Protein AF-A0A955Q7A1-F1 (afdb_monomer_lite)

Radius of gyration: 23.23 Å; chains: 1; bounding box: 76×30×46 Å

Secondary structure (DSSP, 8-state):
-HHHHHHHHHS--S----SHHHHHHHHHHHH-HHHHHHHHHHHHHHHH--SSPPPTT----SSS--SS--TT--TTGGG--S--HHHHHHHTHHHHHHHHHHHHHHHHHHHHHHHH--

Sequence (118 aa):
MARAIVWSADHDRRELWVGMPTVKTIIGEKFIPGLLDHYLAEVAYTGQQTNIPVNPDRADNLFRPVPQDRGAHGTFDDQARSSSFQLWASMNRGWLAVAGVGCLLALGWARKWSQVNQ

Structure (mmCIF, N/CA/C/O backbone):
data_AF-A0A955Q7A1-F1
#
_entry.id   AF-A0A955Q7A1-F1
#
loop_
_atom_site.group_PDB
_atom_site.id
_atom_site.type_symbol
_atom_site.label_atom_id
_atom_site.label_alt_id
_atom_site.label_comp_id
_atom_site.label_asym_id
_atom_site.label_entity_id
_atom_site.label_seq_id
_atom_site.pdbx_PDB_ins_code
_atom_site.Cartn_x
_atom_site.Cartn_y
_atom_site.Cartn_z
_atom_site.occupancy
_atom_site.B_iso_or_equiv
_atom_site.auth_seq_id
_atom_site.auth_comp_id
_atom_site.auth_asym_id
_atom_site.auth_atom_id
_atom_site.pdbx_PDB_model_num
ATOM 1 N N . MET A 1 1 ? -7.604 -0.854 -6.033 1.00 65.31 1 MET A N 1
ATOM 2 C CA . MET A 1 1 ? -7.551 -2.253 -5.546 1.00 65.31 1 MET A CA 1
ATOM 3 C C . MET A 1 1 ? -7.870 -3.288 -6.608 1.00 65.31 1 MET A C 1
ATOM 5 O O . MET A 1 1 ? -7.024 -4.144 -6.810 1.00 65.31 1 MET A O 1
ATOM 9 N N . ALA A 1 2 ? -8.987 -3.193 -7.340 1.00 75.12 2 ALA A N 1
ATOM 10 C CA . ALA A 1 2 ? -9.348 -4.178 -8.374 1.00 75.12 2 ALA A CA 1
ATOM 11 C C . ALA A 1 2 ? -8.202 -4.514 -9.353 1.00 75.12 2 ALA A C 1
ATOM 13 O O . ALA A 1 2 ? -7.897 -5.678 -9.577 1.00 75.12 2 ALA A O 1
ATOM 14 N N . ARG A 1 3 ? -7.473 -3.498 -9.838 1.00 75.62 3 ARG A N 1
ATOM 15 C CA . ARG A 1 3 ? -6.298 -3.691 -10.707 1.00 75.62 3 ARG A CA 1
ATOM 16 C C . ARG A 1 3 ? -5.185 -4.530 -10.071 1.00 75.62 3 ARG A C 1
ATOM 18 O O . ARG A 1 3 ? -4.537 -5.286 -10.776 1.00 75.62 3 ARG A O 1
ATOM 25 N N . ALA A 1 4 ? -4.951 -4.387 -8.766 1.00 76.44 4 ALA A N 1
ATOM 26 C CA . ALA A 1 4 ? -3.949 -5.176 -8.05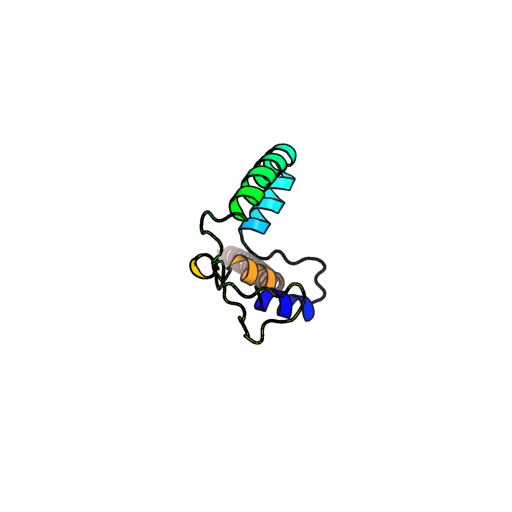3 1.00 76.44 4 ALA A CA 1
ATOM 27 C C . ALA A 1 4 ? -4.356 -6.646 -7.963 1.00 76.44 4 ALA A C 1
ATOM 29 O O . ALA A 1 4 ? -3.521 -7.510 -8.179 1.00 76.44 4 ALA A O 1
ATOM 30 N N . ILE A 1 5 ? -5.640 -6.910 -7.704 1.00 78.00 5 ILE A N 1
ATOM 31 C CA . ILE A 1 5 ? -6.191 -8.267 -7.620 1.00 78.00 5 ILE A CA 1
ATOM 32 C C . ILE A 1 5 ? -6.083 -8.968 -8.976 1.00 78.00 5 ILE A C 1
ATOM 34 O O . ILE A 1 5 ? -5.534 -10.061 -9.045 1.00 78.00 5 ILE A O 1
ATOM 38 N N . VAL A 1 6 ? -6.540 -8.312 -10.050 1.00 83.19 6 VAL A N 1
ATOM 39 C CA . VAL A 1 6 ? -6.453 -8.854 -11.417 1.00 83.19 6 VAL A CA 1
ATOM 40 C C . VAL A 1 6 ? -4.997 -9.112 -11.801 1.00 83.19 6 VAL A C 1
ATOM 42 O O . VAL A 1 6 ? -4.655 -10.201 -12.238 1.00 83.19 6 VAL A O 1
ATOM 45 N N . TRP A 1 7 ? -4.112 -8.143 -11.561 1.00 80.12 7 TRP A N 1
ATOM 46 C CA . TRP A 1 7 ? -2.697 -8.306 -11.883 1.00 80.12 7 TRP A CA 1
ATOM 47 C C . TRP A 1 7 ? -2.043 -9.451 -11.097 1.00 80.12 7 TRP A C 1
ATOM 49 O O . TRP A 1 7 ? -1.264 -10.197 -11.677 1.00 80.12 7 TRP A O 1
ATOM 59 N N . SER A 1 8 ? -2.364 -9.624 -9.810 1.00 80.25 8 SER A N 1
ATOM 60 C CA . SER A 1 8 ? -1.856 -10.747 -9.011 1.00 80.25 8 SER A CA 1
ATOM 61 C C . SER A 1 8 ? -2.388 -12.103 -9.471 1.00 80.25 8 SER A C 1
ATOM 63 O O . SER A 1 8 ? -1.693 -13.093 -9.299 1.00 80.25 8 SER A O 1
ATOM 65 N N . ALA A 1 9 ? -3.596 -12.169 -10.036 1.00 82.44 9 ALA A N 1
ATOM 66 C CA . ALA A 1 9 ? -4.134 -13.416 -10.581 1.00 82.44 9 ALA A CA 1
ATOM 67 C C . ALA A 1 9 ? -3.370 -13.869 -11.837 1.00 82.44 9 ALA A C 1
ATOM 69 O O . ALA A 1 9 ? -3.179 -15.064 -12.037 1.00 82.44 9 ALA A O 1
ATOM 70 N N . ASP A 1 10 ? -2.885 -12.916 -12.636 1.00 83.50 10 ASP A N 1
ATOM 71 C CA . ASP A 1 10 ? -2.137 -13.188 -13.870 1.00 83.50 10 ASP A CA 1
ATOM 72 C C . ASP A 1 10 ? -0.614 -13.322 -13.661 1.00 83.50 10 ASP A C 1
ATOM 74 O O . ASP A 1 10 ? 0.116 -13.631 -14.603 1.00 83.50 10 ASP A O 1
ATOM 78 N N . HIS A 1 11 ? -0.097 -13.061 -12.453 1.00 79.56 11 HIS A N 1
ATOM 79 C CA . HIS A 1 11 ? 1.341 -13.082 -12.161 1.00 79.56 11 HIS A CA 1
ATOM 80 C C . HIS A 1 11 ? 1.642 -13.944 -10.932 1.00 79.56 11 HIS A C 1
ATOM 82 O O . HIS A 1 11 ? 1.168 -13.641 -9.841 1.00 79.56 11 HIS A O 1
ATOM 88 N N . ASP A 1 12 ? 2.537 -14.931 -11.066 1.00 73.19 12 ASP A N 1
ATOM 89 C CA . ASP A 1 12 ? 3.024 -15.780 -9.963 1.00 73.19 12 ASP A CA 1
ATOM 90 C C . ASP A 1 12 ? 3.919 -15.003 -8.977 1.00 73.19 12 ASP A C 1
ATOM 92 O O . ASP A 1 12 ? 5.142 -15.154 -8.890 1.00 73.19 12 ASP A O 1
ATOM 96 N N . ARG A 1 13 ? 3.305 -14.098 -8.218 1.00 69.31 13 ARG A N 1
ATOM 97 C CA . ARG A 1 13 ? 3.938 -13.319 -7.158 1.00 69.31 13 ARG A CA 1
ATOM 98 C C . ARG A 1 13 ? 3.358 -13.767 -5.828 1.00 69.31 13 ARG A C 1
ATOM 100 O O . ARG A 1 13 ? 2.173 -13.607 -5.570 1.00 69.31 13 ARG A O 1
ATOM 107 N N . ARG A 1 14 ? 4.233 -14.265 -4.951 1.00 71.50 14 ARG A N 1
ATOM 108 C CA . ARG A 1 14 ? 3.863 -14.755 -3.613 1.00 71.50 14 ARG A CA 1
ATOM 109 C C . ARG A 1 14 ? 3.250 -13.675 -2.715 1.00 71.50 14 ARG A C 1
ATOM 111 O O . ARG A 1 14 ? 2.506 -13.998 -1.801 1.00 71.50 14 ARG A O 1
ATOM 118 N N . GLU A 1 15 ? 3.581 -12.409 -2.966 1.00 74.62 15 GLU A N 1
ATOM 119 C CA . GLU A 1 15 ? 3.085 -11.268 -2.203 1.00 74.62 15 GLU A CA 1
ATOM 120 C C . GLU A 1 15 ? 3.101 -9.993 -3.064 1.00 74.62 15 GLU A C 1
ATOM 122 O O . GLU A 1 15 ? 4.062 -9.737 -3.800 1.00 74.62 15 GLU A O 1
ATOM 127 N N . LEU A 1 16 ? 2.043 -9.182 -2.964 1.00 77.75 16 LEU A N 1
ATOM 128 C CA . LEU A 1 16 ? 1.938 -7.859 -3.580 1.00 77.75 16 LEU A CA 1
ATOM 129 C C . LEU A 1 16 ? 1.403 -6.871 -2.541 1.00 77.75 16 LEU A C 1
ATOM 131 O O . LEU A 1 16 ? 0.273 -6.997 -2.078 1.00 77.75 16 LEU A O 1
ATOM 135 N N . TRP A 1 17 ? 2.202 -5.865 -2.192 1.00 79.25 17 TRP A N 1
ATOM 136 C CA . TRP A 1 17 ? 1.778 -4.821 -1.258 1.00 79.25 17 TRP A CA 1
ATOM 137 C C . TRP A 1 17 ? 0.955 -3.773 -1.985 1.00 79.25 17 TRP A C 1
ATOM 139 O O . TRP A 1 17 ? 1.399 -3.212 -2.993 1.00 79.25 17 TRP A O 1
ATOM 149 N N . VAL A 1 18 ? -0.236 -3.491 -1.464 1.00 75.94 18 VAL A N 1
ATOM 150 C CA . VAL A 1 18 ? -1.182 -2.603 -2.130 1.00 75.94 18 VAL A CA 1
ATOM 151 C C . VAL A 1 18 ? -1.553 -1.447 -1.215 1.00 75.94 18 VAL A C 1
ATOM 153 O O . VAL A 1 18 ? -2.384 -1.576 -0.325 1.00 75.94 18 VAL A O 1
ATOM 156 N N . GLY A 1 19 ? -0.957 -0.288 -1.489 1.00 75.19 19 GLY A N 1
ATOM 157 C CA . GLY A 1 19 ? -1.241 0.949 -0.770 1.00 75.19 19 GLY A CA 1
ATOM 158 C C . GLY A 1 19 ? -0.099 1.370 0.150 1.00 75.19 19 GLY A C 1
ATOM 159 O O . GLY A 1 19 ? 0.559 0.559 0.797 1.00 75.19 19 GLY A O 1
ATOM 160 N N . MET A 1 20 ? 0.119 2.684 0.220 1.00 68.75 20 MET A N 1
ATOM 161 C CA . MET A 1 20 ? 1.158 3.284 1.063 1.00 68.75 20 MET A CA 1
ATOM 162 C C . MET A 1 20 ? 1.032 2.944 2.557 1.00 68.75 20 MET A C 1
ATOM 164 O O . MET A 1 20 ? 2.079 2.764 3.176 1.00 68.75 20 MET A O 1
ATOM 168 N N . PRO A 1 21 ? -0.177 2.831 3.153 1.00 71.50 21 PRO A N 1
ATOM 169 C CA . PRO A 1 21 ? -0.307 2.409 4.546 1.00 71.50 21 PRO A CA 1
ATOM 170 C C . PRO A 1 21 ? 0.320 1.035 4.796 1.00 71.50 21 PRO A C 1
ATOM 172 O O . PRO A 1 21 ? 1.153 0.915 5.683 1.00 71.50 21 PRO A O 1
ATOM 175 N N . THR A 1 22 ? 0.036 0.042 3.947 1.00 72.69 22 THR A N 1
ATOM 176 C CA . THR A 1 22 ? 0.603 -1.312 4.053 1.00 72.69 22 THR A CA 1
ATOM 177 C C . THR A 1 22 ? 2.127 -1.302 3.992 1.00 72.69 22 THR A C 1
ATOM 179 O O . THR A 1 22 ? 2.781 -1.950 4.800 1.00 72.69 22 THR A O 1
ATOM 182 N N . VAL A 1 23 ? 2.714 -0.519 3.080 1.00 71.75 23 VAL A N 1
ATOM 183 C CA . VAL A 1 23 ? 4.178 -0.399 2.986 1.00 71.75 23 VAL A CA 1
ATOM 184 C C . VAL A 1 23 ? 4.773 0.215 4.251 1.00 71.75 23 VAL A C 1
ATOM 186 O O . VAL A 1 23 ? 5.777 -0.281 4.756 1.00 71.75 23 VAL A O 1
ATOM 189 N N . LYS A 1 24 ? 4.154 1.278 4.781 1.00 69.00 24 LYS A N 1
ATOM 190 C CA . LYS A 1 24 ? 4.599 1.902 6.034 1.00 69.00 24 LYS A CA 1
ATOM 191 C C . LYS A 1 24 ? 4.500 0.937 7.204 1.00 69.00 24 LYS A C 1
ATOM 193 O O . LYS A 1 24 ? 5.437 0.888 7.988 1.00 69.00 24 LYS A O 1
ATOM 198 N N . THR A 1 25 ? 3.417 0.168 7.288 1.00 72.69 25 THR A N 1
ATOM 199 C CA . THR A 1 25 ? 3.244 -0.855 8.318 1.00 72.69 25 THR A CA 1
ATOM 200 C C . THR A 1 25 ? 4.357 -1.889 8.239 1.00 72.69 25 THR A C 1
ATOM 202 O O . THR A 1 25 ? 5.071 -2.066 9.211 1.00 72.69 25 THR A O 1
ATOM 205 N N . ILE A 1 26 ? 4.598 -2.494 7.074 1.00 74.12 26 ILE A N 1
ATOM 206 C CA . ILE A 1 26 ? 5.602 -3.560 6.945 1.00 74.12 26 ILE A CA 1
ATOM 207 C C . ILE A 1 26 ? 7.022 -3.052 7.228 1.00 74.12 26 ILE A C 1
ATOM 209 O O . ILE A 1 26 ? 7.818 -3.735 7.871 1.00 74.12 26 ILE A O 1
ATOM 213 N N . ILE A 1 27 ? 7.357 -1.846 6.761 1.00 74.94 27 ILE A N 1
ATOM 214 C CA . ILE A 1 27 ? 8.655 -1.235 7.066 1.00 74.94 27 ILE A CA 1
ATOM 215 C C . ILE A 1 27 ? 8.741 -0.898 8.556 1.00 74.94 27 ILE A C 1
ATOM 217 O O . ILE A 1 27 ? 9.747 -1.215 9.180 1.00 74.94 27 ILE A O 1
ATOM 221 N N . GLY A 1 28 ? 7.706 -0.286 9.128 1.00 70.25 28 GLY A N 1
ATOM 222 C CA . GLY A 1 28 ? 7.662 0.077 10.541 1.00 70.25 28 GLY A CA 1
ATOM 223 C C . GLY A 1 28 ? 7.802 -1.137 11.457 1.00 70.25 28 GLY A C 1
ATOM 224 O O . GLY A 1 28 ? 8.621 -1.104 12.368 1.00 70.25 28 GLY A O 1
ATOM 225 N N . GLU A 1 29 ? 7.115 -2.234 11.143 1.00 72.06 29 GLU A N 1
ATOM 226 C CA . GLU A 1 29 ? 7.169 -3.503 11.877 1.00 72.06 29 GLU A CA 1
ATOM 227 C C . GLU A 1 29 ? 8.593 -4.066 11.913 1.00 72.06 29 GLU A C 1
ATOM 229 O O . GLU A 1 29 ? 9.069 -4.578 12.921 1.00 72.06 29 GLU A O 1
ATOM 234 N N . LYS A 1 30 ? 9.332 -3.898 10.812 1.00 73.56 30 LYS A N 1
ATOM 235 C CA . LYS A 1 30 ? 10.715 -4.365 10.698 1.00 73.56 30 LYS A CA 1
ATOM 236 C C . LYS A 1 30 ? 11.690 -3.600 11.599 1.00 73.56 30 LYS A C 1
ATOM 238 O O . LYS A 1 30 ? 12.766 -4.120 11.889 1.00 73.56 30 LYS A O 1
ATOM 243 N N . PHE A 1 31 ? 11.348 -2.380 12.014 1.00 72.69 31 PHE A N 1
ATOM 244 C CA . PHE A 1 31 ? 12.225 -1.517 12.809 1.00 72.69 31 PHE A CA 1
ATOM 245 C C . PHE A 1 31 ? 11.744 -1.317 14.250 1.00 72.69 31 PHE A C 1
ATOM 247 O O . PHE A 1 31 ? 12.579 -1.142 15.135 1.00 72.69 31 PHE A O 1
ATOM 254 N N . ILE A 1 32 ? 10.430 -1.321 14.499 1.00 77.75 32 ILE A N 1
ATOM 255 C CA . ILE A 1 32 ? 9.831 -1.022 15.808 1.00 77.75 32 ILE A CA 1
ATOM 256 C C . ILE A 1 32 ? 8.550 -1.863 16.037 1.00 77.75 32 ILE A C 1
ATOM 258 O O . ILE A 1 32 ? 7.469 -1.294 16.200 1.00 77.75 32 ILE A O 1
ATOM 262 N N . PRO A 1 33 ? 8.641 -3.207 16.066 1.00 69.81 33 PRO A N 1
ATOM 263 C CA . PRO A 1 33 ? 7.468 -4.090 16.042 1.00 69.81 33 PRO A CA 1
ATOM 264 C C . PRO A 1 33 ? 6.512 -3.855 17.224 1.00 69.81 33 PRO A C 1
ATOM 266 O O . PRO A 1 33 ? 5.359 -3.486 17.043 1.00 69.81 33 PRO A O 1
ATOM 269 N N . GLY A 1 34 ? 7.015 -3.909 18.464 1.00 70.50 34 GLY A N 1
ATOM 270 C CA . GLY A 1 34 ? 6.152 -3.815 19.652 1.00 70.50 34 GLY A CA 1
ATOM 271 C C . GLY A 1 34 ? 5.436 -2.470 19.850 1.00 70.50 34 GLY A C 1
ATOM 272 O O . GLY A 1 34 ? 4.359 -2.433 20.440 1.00 70.50 34 GLY A O 1
ATOM 273 N N . LEU A 1 35 ? 6.004 -1.360 19.361 1.00 75.94 35 LEU A N 1
ATOM 274 C CA . LEU A 1 35 ? 5.339 -0.049 19.418 1.00 75.94 35 LEU A CA 1
ATOM 275 C C . LEU A 1 35 ? 4.278 0.073 18.323 1.00 75.94 35 LEU A C 1
ATOM 277 O O . LEU A 1 35 ? 3.215 0.654 18.552 1.00 75.94 35 LEU A O 1
ATOM 281 N N . LEU A 1 36 ? 4.576 -0.458 17.134 1.00 74.44 36 LEU A N 1
ATOM 282 C CA . LEU A 1 36 ? 3.665 -0.395 16.007 1.00 74.44 36 LEU A CA 1
ATOM 283 C C . LEU A 1 36 ? 2.452 -1.301 16.222 1.00 74.44 36 LEU A C 1
ATOM 285 O O . LEU A 1 36 ? 1.342 -0.851 15.959 1.00 74.44 36 LEU A O 1
ATOM 289 N N . ASP A 1 37 ? 2.636 -2.495 16.784 1.00 73.19 37 ASP A N 1
ATOM 290 C CA . ASP A 1 37 ? 1.543 -3.399 17.153 1.00 73.19 37 ASP A CA 1
ATOM 291 C C . ASP A 1 37 ? 0.531 -2.728 18.095 1.00 73.19 37 ASP A C 1
ATOM 293 O O . ASP A 1 37 ? -0.680 -2.804 17.876 1.00 73.19 37 ASP A O 1
ATOM 297 N N . HIS A 1 38 ? 1.009 -2.008 19.117 1.00 76.69 38 HIS A N 1
ATOM 298 C CA . HIS A 1 38 ? 0.126 -1.321 20.062 1.00 76.69 38 HIS A CA 1
ATOM 299 C C . HIS A 1 38 ? -0.624 -0.154 19.403 1.00 76.69 38 HIS A C 1
ATOM 301 O O . HIS A 1 38 ? -1.835 -0.013 19.568 1.00 76.69 38 HIS A O 1
ATOM 307 N N . TYR A 1 39 ? 0.080 0.639 18.591 1.00 77.94 39 TYR A N 1
ATOM 308 C CA . TYR A 1 39 ? -0.520 1.738 17.838 1.00 77.94 39 TYR A CA 1
ATOM 309 C C . TYR A 1 39 ? -1.552 1.247 16.812 1.00 77.94 39 TYR A C 1
ATOM 311 O O . TYR A 1 39 ? -2.639 1.813 16.691 1.00 77.94 39 TYR A O 1
ATOM 319 N N . LEU A 1 40 ? -1.239 0.181 16.071 1.00 79.06 40 LEU A N 1
ATOM 320 C CA . LEU A 1 40 ? -2.140 -0.396 15.078 1.00 79.06 40 LEU A CA 1
ATOM 321 C C . LEU A 1 40 ? -3.374 -1.011 15.730 1.00 79.06 40 LEU A C 1
ATOM 323 O O . LEU A 1 40 ? -4.457 -0.865 15.169 1.00 79.06 40 LEU A O 1
ATOM 327 N N . ALA A 1 41 ? -3.246 -1.640 16.900 1.00 78.06 41 ALA A N 1
ATOM 328 C CA . ALA A 1 41 ? -4.393 -2.166 17.635 1.00 78.06 41 ALA A CA 1
ATOM 329 C C . ALA A 1 41 ? -5.401 -1.056 17.993 1.00 78.06 41 ALA A C 1
ATOM 331 O O . ALA A 1 41 ? -6.606 -1.225 17.798 1.00 78.06 41 ALA A O 1
ATOM 332 N N . GLU A 1 42 ? -4.914 0.101 18.444 1.00 76.94 42 GLU A N 1
ATOM 333 C CA . GLU A 1 42 ? -5.756 1.242 18.820 1.00 76.94 42 GLU A CA 1
ATOM 334 C C . GLU A 1 42 ? -6.378 1.942 17.596 1.00 76.94 42 GLU A C 1
ATOM 336 O O . GLU A 1 42 ? -7.585 2.216 17.542 1.00 76.94 42 GLU A O 1
ATOM 341 N N . VAL A 1 43 ? -5.570 2.186 16.561 1.00 77.62 43 VAL A N 1
ATOM 342 C CA . VAL A 1 43 ? -6.010 2.912 15.364 1.00 77.62 43 VAL A CA 1
ATOM 343 C C . VAL A 1 43 ? -6.893 2.058 14.459 1.00 77.62 43 VAL A C 1
ATOM 345 O O . VAL A 1 43 ? -7.859 2.581 13.904 1.00 77.62 43 VAL A O 1
ATOM 348 N N . ALA A 1 44 ? -6.622 0.758 14.310 1.00 72.81 44 ALA A N 1
ATOM 349 C CA . ALA A 1 44 ? -7.445 -0.118 13.476 1.00 72.81 44 ALA A CA 1
ATOM 350 C C . ALA A 1 44 ? -8.866 -0.246 14.035 1.00 72.81 44 ALA A C 1
ATOM 352 O O . ALA A 1 44 ? -9.828 -0.162 13.273 1.00 72.81 44 ALA A O 1
ATOM 353 N N . TYR A 1 45 ? -9.009 -0.386 15.356 1.00 70.75 45 TYR A N 1
ATOM 354 C CA . TYR A 1 45 ? -10.322 -0.474 15.995 1.00 70.75 45 TYR A CA 1
ATOM 355 C C . TYR A 1 45 ? -11.123 0.825 15.841 1.00 70.75 45 TYR A C 1
ATOM 357 O O . TYR A 1 45 ? -12.315 0.794 15.530 1.00 70.75 45 TYR A O 1
ATOM 365 N N . THR A 1 46 ? -10.457 1.970 15.997 1.00 71.25 46 THR A N 1
ATOM 366 C CA . THR A 1 46 ? -11.090 3.288 15.855 1.00 71.25 46 THR A CA 1
ATOM 367 C C . THR A 1 46 ? -11.439 3.594 14.396 1.00 71.25 46 THR A C 1
ATOM 369 O O . THR A 1 46 ? -12.508 4.124 14.118 1.00 71.25 46 THR A O 1
ATOM 372 N N . GLY A 1 47 ? -10.579 3.215 13.446 1.00 69.00 47 GLY A N 1
ATOM 373 C CA . GLY A 1 47 ? -10.781 3.466 12.016 1.00 69.00 47 GLY A CA 1
ATOM 374 C C . GLY A 1 47 ? -11.869 2.608 11.361 1.00 69.00 47 GLY A C 1
ATOM 375 O O . GLY A 1 47 ? -12.389 2.988 10.315 1.00 69.00 47 GLY A O 1
ATOM 376 N N . GLN A 1 48 ? -12.227 1.467 11.960 1.00 68.44 48 GLN A N 1
ATOM 377 C CA . GLN A 1 48 ? -13.360 0.639 11.520 1.00 68.44 48 GLN A CA 1
ATOM 378 C C . GLN A 1 48 ? -14.707 1.151 12.046 1.00 68.44 48 GLN A C 1
ATOM 380 O O . GLN A 1 48 ? -15.758 0.787 11.516 1.00 68.44 48 GLN A O 1
ATOM 385 N N . GLN A 1 49 ? -14.693 1.988 13.084 1.00 74.12 49 GLN A N 1
ATOM 386 C CA . GLN A 1 49 ? -15.898 2.556 13.667 1.00 74.12 49 GLN A CA 1
ATOM 387 C C . GLN A 1 49 ? -16.235 3.897 13.029 1.00 74.12 49 GLN A C 1
ATOM 389 O O . GLN A 1 49 ? -15.374 4.713 12.710 1.00 74.12 49 GLN A O 1
ATOM 394 N N . THR A 1 50 ? -17.529 4.134 12.860 1.00 70.62 50 THR A N 1
ATOM 395 C CA . THR A 1 50 ? -18.056 5.426 12.442 1.00 70.62 50 THR A CA 1
ATOM 396 C C . THR A 1 50 ? -19.083 5.889 13.459 1.00 70.62 50 THR A C 1
ATOM 398 O O . THR A 1 50 ? -19.887 5.097 13.944 1.00 70.62 50 THR A O 1
ATOM 401 N N . ASN A 1 51 ? -19.075 7.186 13.761 1.00 76.81 51 ASN A N 1
ATOM 402 C CA . ASN A 1 51 ? -20.095 7.809 14.605 1.00 76.81 51 ASN A CA 1
ATOM 403 C C . ASN A 1 51 ? -21.428 7.995 13.860 1.00 76.81 51 ASN A C 1
ATOM 405 O O . ASN A 1 51 ? -22.370 8.552 14.417 1.00 76.81 51 ASN A O 1
ATOM 409 N N . ILE A 1 52 ? -21.504 7.576 12.592 1.00 75.56 52 ILE A N 1
ATOM 410 C CA . ILE A 1 52 ? -22.724 7.634 11.794 1.00 75.56 52 ILE A CA 1
ATOM 411 C C . ILE A 1 52 ? -23.648 6.494 12.249 1.00 75.56 52 ILE A C 1
ATOM 413 O O . ILE A 1 52 ? -23.304 5.325 12.050 1.00 75.56 52 ILE A O 1
ATOM 417 N N . PRO A 1 53 ? -24.817 6.800 12.839 1.00 77.88 53 PRO A N 1
ATOM 418 C CA . PRO A 1 53 ? -25.758 5.772 13.252 1.00 77.88 53 PRO A CA 1
ATOM 419 C C . PRO A 1 53 ? -26.274 4.996 12.037 1.00 77.88 53 PRO A C 1
ATOM 421 O O . PRO A 1 53 ? -26.541 5.558 10.971 1.00 77.88 53 PRO A O 1
ATOM 424 N N . VAL A 1 54 ? -26.420 3.682 12.203 1.00 77.25 54 VAL A N 1
ATOM 425 C CA . VAL A 1 54 ? -27.006 2.819 11.175 1.00 77.25 54 VAL A CA 1
ATOM 426 C C . VAL A 1 54 ? -28.478 3.187 11.018 1.00 77.25 54 VAL A C 1
ATOM 428 O O . VAL A 1 54 ? -29.213 3.242 12.001 1.00 77.25 54 VAL A O 1
ATOM 431 N N . ASN A 1 55 ? -28.908 3.437 9.779 1.00 78.56 55 ASN A N 1
ATOM 432 C CA . ASN A 1 55 ? -30.320 3.653 9.482 1.00 78.56 55 ASN A CA 1
ATOM 433 C C . ASN A 1 55 ? -31.121 2.398 9.903 1.00 78.56 55 ASN A C 1
ATOM 435 O O . ASN A 1 55 ? -30.770 1.308 9.439 1.00 78.56 55 ASN A O 1
ATOM 439 N N . PRO A 1 56 ? -32.162 2.524 10.749 1.00 80.38 56 PRO A N 1
ATOM 440 C CA . PRO A 1 56 ? -32.957 1.388 11.219 1.00 80.38 56 PRO A CA 1
ATOM 441 C C . PRO A 1 56 ? -33.630 0.596 10.087 1.00 80.38 56 PRO A C 1
ATOM 443 O O . PRO A 1 56 ? -33.832 -0.604 10.236 1.00 80.38 56 PRO A O 1
ATOM 446 N N . ASP A 1 57 ? -33.886 1.226 8.939 1.00 83.50 57 ASP A N 1
ATOM 447 C CA . ASP A 1 57 ? -34.498 0.591 7.765 1.00 83.50 57 ASP A CA 1
ATOM 448 C C . ASP A 1 57 ? -33.458 0.042 6.767 1.00 83.50 57 ASP A C 1
ATOM 450 O O . ASP A 1 57 ? -33.787 -0.352 5.644 1.00 83.50 57 ASP A O 1
ATOM 454 N N . ARG A 1 58 ? -32.166 0.035 7.128 1.00 82.19 58 ARG A N 1
ATOM 455 C CA . ARG A 1 58 ? -31.107 -0.499 6.262 1.00 82.19 58 ARG A CA 1
ATOM 456 C C . ARG A 1 58 ? -31.306 -2.003 6.079 1.00 82.19 58 ARG A C 1
ATOM 458 O O . ARG A 1 58 ? -31.069 -2.774 7.001 1.00 82.19 58 ARG A O 1
ATOM 465 N N . ALA A 1 59 ? -31.609 -2.415 4.851 1.00 81.31 59 ALA A N 1
ATOM 466 C CA . ALA A 1 59 ? -31.634 -3.826 4.480 1.00 81.31 59 ALA A CA 1
ATOM 467 C C . ALA A 1 59 ? -30.281 -4.506 4.773 1.00 81.31 59 ALA A C 1
ATOM 469 O O . ALA A 1 59 ? -29.229 -4.040 4.309 1.00 81.31 59 ALA A O 1
ATOM 470 N N . ASP A 1 60 ? -30.323 -5.600 5.534 1.00 82.38 60 ASP A N 1
ATOM 471 C CA . ASP A 1 60 ? -29.194 -6.490 5.790 1.00 82.38 60 ASP A CA 1
ATOM 472 C C . ASP A 1 60 ? -29.163 -7.666 4.802 1.00 82.38 60 ASP A C 1
ATOM 474 O O . ASP A 1 60 ? -30.113 -7.910 4.059 1.00 82.38 60 ASP A O 1
ATOM 478 N N . ASN A 1 61 ? -28.039 -8.380 4.778 1.00 85.00 61 ASN A N 1
ATOM 479 C CA . ASN A 1 61 ? -27.831 -9.562 3.950 1.00 85.00 61 ASN A CA 1
ATOM 480 C C . ASN A 1 61 ? -27.491 -10.821 4.771 1.00 85.00 61 ASN A C 1
ATOM 482 O O . ASN A 1 61 ? -26.864 -11.734 4.237 1.00 85.00 61 ASN A O 1
ATOM 486 N N . LEU A 1 62 ? -27.853 -10.871 6.060 1.00 86.44 62 LEU A N 1
ATOM 487 C CA . LEU A 1 62 ? -27.444 -11.958 6.964 1.00 86.44 62 LEU A CA 1
ATOM 488 C C . LEU A 1 62 ? -28.129 -13.282 6.621 1.00 86.44 62 LEU A C 1
ATOM 490 O O . LEU A 1 62 ? -27.505 -14.338 6.677 1.00 86.44 62 LEU A O 1
ATOM 494 N N . PHE A 1 63 ? -29.409 -13.219 6.252 1.00 88.94 63 PHE A N 1
ATOM 495 C CA . PHE A 1 63 ? -30.215 -14.410 5.968 1.00 88.94 63 PHE A CA 1
ATOM 496 C C . PHE A 1 63 ? -30.581 -14.555 4.494 1.00 88.94 63 PHE A C 1
ATOM 498 O O . PHE A 1 63 ? -30.837 -15.667 4.029 1.00 88.94 63 PHE A O 1
ATOM 505 N N . ARG A 1 64 ? -30.651 -13.443 3.755 1.00 86.50 64 ARG A N 1
ATOM 506 C CA . ARG A 1 64 ? -31.013 -13.416 2.334 1.00 86.50 64 ARG A CA 1
ATOM 507 C C . ARG A 1 64 ? -30.274 -12.283 1.624 1.00 86.50 64 ARG A C 1
ATOM 509 O O . ARG A 1 64 ? -30.083 -11.234 2.230 1.00 86.50 64 ARG A O 1
ATOM 516 N N . PRO A 1 65 ? -29.871 -12.460 0.356 1.00 85.00 65 PRO A N 1
ATOM 517 C CA . PRO A 1 65 ? -29.231 -11.395 -0.405 1.00 85.00 65 PRO A CA 1
ATOM 518 C C . PRO A 1 65 ? -30.191 -10.219 -0.616 1.00 85.00 65 PRO A C 1
ATOM 520 O O . PRO A 1 65 ? -31.376 -10.409 -0.895 1.00 85.00 65 PRO A O 1
ATOM 523 N N . VAL A 1 66 ? -29.663 -8.998 -0.525 1.00 87.12 66 VAL A N 1
ATOM 524 C CA . VAL A 1 66 ? -30.398 -7.784 -0.895 1.00 87.12 66 VAL A CA 1
ATOM 525 C C . VAL A 1 66 ? -30.430 -7.705 -2.427 1.00 87.12 66 VAL A C 1
ATOM 527 O O . VAL A 1 66 ? -29.376 -7.851 -3.043 1.00 87.12 66 VAL A O 1
ATOM 530 N N . PRO A 1 67 ? -31.583 -7.444 -3.070 1.00 84.12 67 PRO A N 1
ATOM 531 C CA . PRO A 1 67 ? -31.714 -7.434 -4.535 1.00 84.12 67 PRO A CA 1
ATOM 532 C C . PRO A 1 67 ? -30.997 -6.262 -5.235 1.00 84.12 67 PRO A C 1
ATOM 534 O O . PRO A 1 67 ? -31.173 -6.054 -6.432 1.00 84.12 67 PRO A O 1
ATOM 537 N N . GLN A 1 68 ? -30.202 -5.480 -4.504 1.00 83.12 68 GLN A N 1
ATOM 538 C CA . GLN A 1 68 ? -29.501 -4.305 -5.001 1.00 83.12 68 GLN A CA 1
ATOM 539 C C . GLN A 1 68 ? -28.024 -4.627 -5.252 1.00 83.12 68 GLN A C 1
ATOM 541 O O . GLN A 1 68 ? -27.320 -5.046 -4.333 1.00 83.12 68 GLN A O 1
ATOM 546 N N . ASP A 1 69 ? -27.541 -4.351 -6.464 1.00 80.25 69 ASP A N 1
ATOM 547 C CA . ASP A 1 69 ? -26.106 -4.304 -6.745 1.00 80.25 69 ASP A CA 1
ATOM 548 C C . ASP A 1 69 ? -25.519 -3.013 -6.160 1.00 80.25 69 ASP A C 1
ATOM 550 O O . ASP A 1 69 ? -25.918 -1.908 -6.533 1.00 80.25 69 ASP A O 1
ATOM 554 N N . ARG A 1 70 ? -24.604 -3.147 -5.197 1.00 71.19 70 ARG A N 1
ATOM 555 C CA . ARG A 1 70 ? -23.930 -2.001 -4.570 1.00 71.19 70 ARG A CA 1
ATOM 556 C C . ARG A 1 70 ? -22.636 -1.602 -5.282 1.00 71.19 70 ARG A C 1
ATOM 558 O O . ARG A 1 70 ? -22.061 -0.572 -4.943 1.00 71.19 70 ARG A O 1
ATOM 565 N N . GLY A 1 71 ? -22.187 -2.375 -6.272 1.00 77.00 71 GLY A N 1
ATOM 566 C CA . GLY A 1 71 ? -20.921 -2.137 -6.956 1.00 77.00 71 GLY A CA 1
ATOM 567 C C . GLY A 1 71 ? -19.721 -2.107 -5.997 1.00 77.00 71 GLY A C 1
ATOM 568 O O . GLY A 1 71 ? -19.768 -2.617 -4.879 1.00 77.00 71 GLY A O 1
ATOM 569 N N . ALA A 1 72 ? -18.618 -1.495 -6.433 1.00 76.12 72 ALA A N 1
ATOM 570 C CA . ALA A 1 72 ? -17.391 -1.351 -5.638 1.00 76.12 72 ALA A CA 1
ATOM 571 C C . ALA A 1 72 ? -17.361 -0.074 -4.771 1.00 76.12 72 ALA A C 1
ATOM 573 O O . ALA A 1 72 ? -16.294 0.306 -4.291 1.00 76.12 72 ALA A O 1
ATOM 574 N N . HIS A 1 73 ? -18.510 0.587 -4.623 1.00 78.12 73 HIS A N 1
ATOM 575 C CA . HIS A 1 73 ? -18.650 1.936 -4.089 1.00 78.12 73 HIS A CA 1
ATOM 576 C C . HIS A 1 73 ? -19.346 1.909 -2.724 1.00 78.12 73 HIS A C 1
ATOM 578 O O . HIS A 1 73 ? -20.349 1.217 -2.533 1.00 78.12 73 HIS A O 1
ATOM 584 N N . GLY A 1 74 ? -18.810 2.634 -1.747 1.00 75.69 74 GLY A N 1
ATOM 585 C CA . GLY A 1 74 ? -19.323 2.632 -0.380 1.00 75.69 74 GLY A CA 1
ATOM 586 C C . GLY A 1 74 ? -19.051 3.920 0.385 1.00 75.69 74 GLY A C 1
ATOM 587 O O . GLY A 1 74 ? -18.523 4.893 -0.137 1.00 75.69 74 GLY A O 1
ATOM 588 N N . THR A 1 75 ? -19.376 3.919 1.677 1.00 74.00 75 THR A N 1
ATOM 589 C CA . THR A 1 75 ? -19.226 5.071 2.590 1.00 74.00 75 THR A CA 1
ATOM 590 C C . THR A 1 75 ? -17.792 5.585 2.753 1.00 74.00 75 THR A C 1
ATOM 592 O O . THR A 1 75 ? -17.590 6.640 3.344 1.00 74.00 75 THR A O 1
ATOM 595 N N . PHE A 1 76 ? -16.800 4.859 2.240 1.00 75.12 76 PHE A N 1
ATOM 596 C CA . PHE A 1 76 ? -15.390 5.245 2.261 1.00 75.12 76 PHE A CA 1
ATOM 597 C C . PHE A 1 76 ? -14.864 5.698 0.894 1.00 75.12 76 PHE A C 1
ATOM 599 O O . PHE A 1 76 ? -13.661 5.922 0.759 1.00 75.12 76 PHE A O 1
ATOM 606 N N . ASP A 1 77 ? -15.726 5.850 -0.113 1.00 77.69 77 ASP A N 1
ATOM 607 C CA . ASP A 1 77 ? -15.321 6.242 -1.466 1.00 77.69 77 ASP A CA 1
ATOM 608 C C . ASP A 1 77 ? -14.545 7.558 -1.501 1.00 77.69 77 ASP A C 1
ATOM 610 O O . ASP A 1 77 ? -13.524 7.644 -2.182 1.00 77.69 77 ASP A O 1
ATOM 614 N N . ASP A 1 78 ? -14.953 8.539 -0.695 1.00 74.12 78 ASP A N 1
ATOM 615 C CA . ASP A 1 78 ? -14.287 9.846 -0.610 1.00 74.12 78 ASP A CA 1
ATOM 616 C C . ASP A 1 78 ? -12.856 9.755 -0.050 1.00 74.12 78 ASP A C 1
ATOM 618 O O . ASP A 1 78 ? -12.019 10.631 -0.276 1.00 74.12 78 ASP A O 1
ATOM 622 N N . GLN A 1 79 ? -12.550 8.677 0.674 1.00 72.94 79 GLN A N 1
ATOM 623 C CA . GLN A 1 79 ? -11.223 8.395 1.222 1.00 72.94 79 GLN A CA 1
AT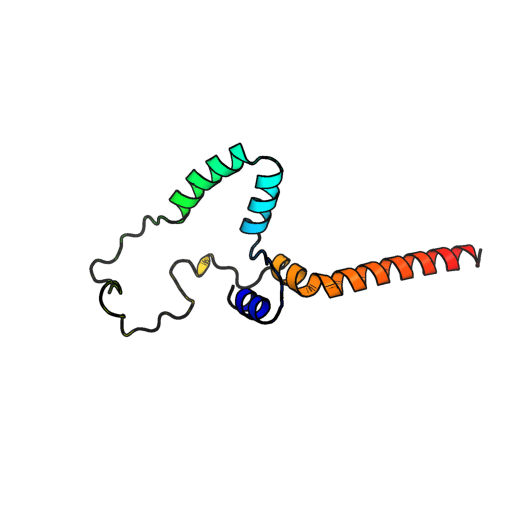OM 624 C C . GLN A 1 79 ? -10.429 7.426 0.332 1.00 72.94 79 GLN A C 1
ATOM 626 O O . GLN A 1 79 ? -9.207 7.294 0.474 1.00 72.94 79 GLN A O 1
ATOM 631 N N . ALA A 1 80 ? -11.095 6.746 -0.604 1.00 74.50 80 ALA A N 1
ATOM 632 C CA . ALA A 1 80 ? -10.478 5.773 -1.481 1.00 74.50 80 ALA A CA 1
ATOM 633 C C . ALA A 1 80 ? -9.603 6.464 -2.537 1.00 74.50 80 ALA A C 1
ATOM 635 O O . ALA A 1 80 ? -9.999 7.391 -3.241 1.00 74.50 80 ALA A O 1
ATOM 636 N N . ARG A 1 81 ? -8.367 5.981 -2.695 1.00 74.94 81 ARG A N 1
ATOM 637 C CA . ARG A 1 81 ? -7.470 6.436 -3.765 1.00 74.94 81 ARG A CA 1
ATOM 638 C C . ARG A 1 81 ? -7.595 5.507 -4.970 1.00 74.94 81 ARG A C 1
ATOM 640 O O . ARG A 1 81 ? -7.359 4.303 -4.865 1.00 74.94 81 ARG A O 1
ATOM 647 N N . SER A 1 82 ? -7.898 6.078 -6.134 1.00 68.00 82 SER A N 1
ATOM 648 C CA . SER A 1 82 ? -8.044 5.346 -7.401 1.00 68.00 82 SER A CA 1
ATOM 649 C C . SER A 1 82 ? -6.711 4.845 -7.977 1.00 68.00 82 SER A C 1
ATOM 651 O O . SER A 1 82 ? -6.681 3.855 -8.711 1.00 68.00 82 SER A O 1
ATOM 653 N N . SER A 1 83 ? -5.591 5.476 -7.612 1.00 69.69 83 SER A N 1
ATOM 654 C CA . SER A 1 83 ? -4.249 5.125 -8.090 1.00 69.69 83 SER A CA 1
ATOM 655 C C . SER A 1 83 ? -3.191 5.221 -6.990 1.00 69.69 83 SER A C 1
ATOM 657 O O . SER A 1 83 ? -3.258 6.099 -6.134 1.00 69.69 83 SER A O 1
ATOM 659 N N . SER A 1 84 ? -2.176 4.353 -7.051 1.00 77.00 84 SER A N 1
ATOM 660 C CA . SER A 1 84 ? -1.006 4.374 -6.164 1.00 77.00 84 SER A CA 1
ATOM 661 C C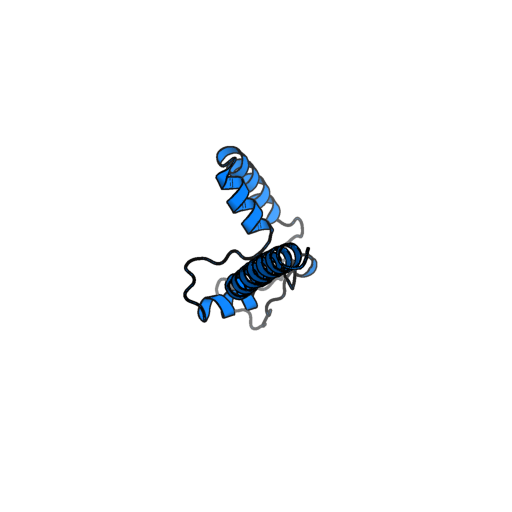 . SER A 1 84 ? 0.270 4.269 -6.997 1.00 77.00 84 SER A C 1
ATOM 663 O O . SER A 1 84 ? 0.450 3.296 -7.732 1.00 77.00 84 SER A O 1
ATOM 665 N N . PHE A 1 85 ? 1.166 5.253 -6.865 1.00 76.75 85 PHE A N 1
ATOM 666 C CA . PHE A 1 85 ? 2.478 5.235 -7.522 1.00 76.75 85 PHE A CA 1
ATOM 667 C C . PHE A 1 85 ? 3.321 4.037 -7.070 1.00 76.75 85 PHE A C 1
ATOM 669 O O . PHE A 1 85 ? 3.990 3.410 -7.883 1.00 76.75 85 PHE A O 1
ATOM 676 N N . GLN A 1 86 ? 3.225 3.661 -5.792 1.00 79.69 86 GLN A N 1
ATOM 677 C CA . GLN A 1 86 ? 3.881 2.466 -5.269 1.00 79.69 86 GLN A CA 1
ATOM 678 C C . GLN A 1 86 ? 3.364 1.200 -5.951 1.00 79.69 86 GLN A C 1
ATOM 680 O O . GLN A 1 86 ? 4.170 0.371 -6.356 1.00 79.69 86 GLN A O 1
ATOM 685 N N . LEU A 1 87 ? 2.046 1.064 -6.126 1.00 78.25 87 LEU A N 1
ATOM 686 C CA . LEU A 1 87 ? 1.476 -0.092 -6.816 1.00 78.25 87 LEU A CA 1
ATOM 687 C C . LEU A 1 87 ? 1.959 -0.150 -8.270 1.00 78.25 87 LEU A C 1
ATOM 689 O O . LEU A 1 87 ? 2.370 -1.207 -8.738 1.00 78.25 87 LEU A O 1
ATOM 693 N N . TRP A 1 88 ? 1.970 0.995 -8.959 1.00 82.88 88 TRP A N 1
ATOM 694 C CA . TRP A 1 88 ? 2.515 1.097 -10.311 1.00 82.88 88 TRP A CA 1
ATOM 695 C C . TRP A 1 88 ? 3.991 0.684 -10.352 1.00 82.88 88 TRP A C 1
ATOM 697 O O . TRP A 1 88 ? 4.362 -0.163 -11.160 1.00 82.88 88 TRP A O 1
ATOM 707 N N . ALA A 1 89 ? 4.827 1.198 -9.450 1.00 80.31 89 ALA A N 1
ATOM 708 C CA . ALA A 1 89 ? 6.243 0.852 -9.391 1.00 80.31 89 ALA A CA 1
ATOM 709 C C . ALA A 1 89 ? 6.468 -0.632 -9.051 1.00 80.31 89 ALA A C 1
ATOM 711 O O . ALA A 1 89 ? 7.324 -1.275 -9.653 1.00 80.31 89 ALA A O 1
ATOM 712 N N . SER A 1 90 ? 5.677 -1.209 -8.141 1.00 78.62 90 SER A N 1
ATOM 713 C CA . SER A 1 90 ? 5.736 -2.634 -7.795 1.00 78.62 90 SER A CA 1
ATOM 714 C C . SER A 1 90 ? 5.366 -3.530 -8.981 1.00 78.62 90 SER A C 1
ATOM 716 O O . SER A 1 90 ? 6.066 -4.513 -9.232 1.00 78.62 90 SER A O 1
ATOM 718 N N . MET A 1 91 ? 4.338 -3.162 -9.751 1.00 80.88 91 MET A N 1
ATOM 719 C CA . MET A 1 91 ? 3.958 -3.861 -10.985 1.00 80.88 91 MET A CA 1
ATOM 720 C C . MET A 1 91 ? 5.012 -3.704 -12.093 1.00 80.88 91 MET A C 1
ATOM 722 O O . MET A 1 91 ? 5.260 -4.638 -12.847 1.00 80.88 91 MET A O 1
ATOM 726 N N . ASN A 1 92 ? 5.687 -2.551 -12.160 1.00 82.56 92 ASN A N 1
ATOM 727 C CA . ASN A 1 92 ? 6.680 -2.229 -13.192 1.00 82.56 92 ASN A CA 1
ATOM 728 C C . ASN A 1 92 ? 8.138 -2.461 -12.754 1.00 82.56 92 ASN A C 1
ATOM 730 O O . ASN A 1 92 ? 9.062 -2.091 -13.478 1.00 82.56 92 ASN A O 1
ATOM 734 N N . ARG A 1 93 ? 8.384 -3.094 -11.596 1.00 80.25 93 ARG A N 1
ATOM 735 C CA . ARG A 1 93 ? 9.735 -3.224 -11.011 1.00 80.25 93 ARG A CA 1
ATOM 736 C C . ARG A 1 93 ? 10.754 -3.834 -11.977 1.00 80.25 93 ARG A C 1
ATOM 738 O O . ARG A 1 93 ? 11.917 -3.458 -11.932 1.00 80.25 93 ARG A O 1
ATOM 745 N N . GLY A 1 94 ? 10.334 -4.796 -12.803 1.00 79.25 94 GLY A N 1
ATOM 746 C CA . GLY A 1 94 ? 11.213 -5.447 -13.779 1.00 79.25 94 GLY A CA 1
ATOM 747 C C . GLY A 1 94 ? 11.736 -4.448 -14.809 1.00 79.25 94 GLY A C 1
ATOM 748 O O . GLY A 1 94 ? 12.943 -4.311 -14.980 1.00 79.25 94 GLY A O 1
ATOM 749 N N . TRP A 1 95 ? 10.829 -3.673 -15.404 1.00 81.06 95 TRP A N 1
ATOM 750 C CA . TRP A 1 95 ? 11.171 -2.595 -16.330 1.00 81.06 95 TRP A CA 1
ATOM 751 C C . TRP A 1 95 ? 11.988 -1.487 -15.669 1.00 81.06 95 TRP A C 1
ATOM 753 O O . TRP A 1 95 ? 12.961 -1.023 -16.255 1.00 81.06 95 TRP A O 1
ATOM 763 N N . LEU A 1 96 ? 11.653 -1.107 -14.434 1.00 84.56 96 LEU A N 1
ATOM 764 C CA . LEU A 1 96 ? 12.427 -0.121 -13.675 1.00 84.56 96 LEU A CA 1
ATOM 765 C C . LEU A 1 96 ? 13.8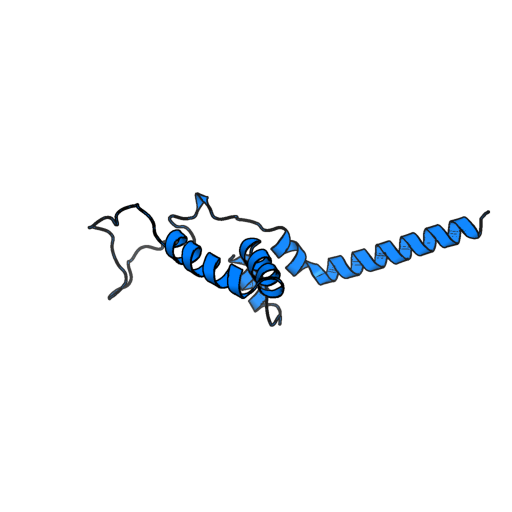57 -0.603 -13.392 1.00 84.56 96 LEU A C 1
ATOM 767 O O . LEU A 1 96 ? 14.796 0.181 -13.500 1.00 84.56 96 LEU A O 1
ATOM 771 N N . ALA A 1 97 ? 14.041 -1.887 -13.076 1.00 83.06 97 ALA A N 1
ATOM 772 C CA . ALA A 1 97 ? 15.365 -2.471 -12.884 1.00 83.06 97 ALA A CA 1
ATOM 773 C C . ALA A 1 97 ? 16.176 -2.470 -14.189 1.00 83.06 97 ALA A C 1
ATOM 775 O O . ALA A 1 97 ? 17.334 -2.060 -14.184 1.00 83.06 97 ALA A O 1
ATOM 776 N N . VAL A 1 98 ? 15.559 -2.860 -15.310 1.00 88.06 98 VAL A N 1
ATOM 777 C CA . VAL A 1 98 ? 16.198 -2.828 -16.636 1.00 88.06 98 VAL A CA 1
ATOM 778 C C . VAL A 1 98 ? 16.594 -1.402 -17.021 1.00 88.06 98 VAL A C 1
ATOM 780 O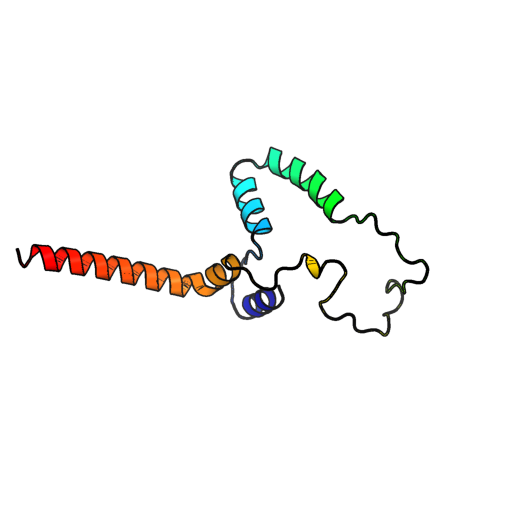 O . VAL A 1 98 ? 17.737 -1.171 -17.411 1.00 88.06 98 VAL A O 1
ATOM 783 N N . ALA A 1 99 ? 15.691 -0.433 -16.854 1.00 87.19 99 ALA A N 1
ATOM 784 C CA . ALA A 1 99 ? 15.971 0.975 -17.122 1.00 87.19 99 ALA A CA 1
ATOM 785 C C . ALA A 1 99 ? 17.110 1.508 -16.235 1.00 87.19 99 ALA A C 1
ATOM 787 O O . ALA A 1 99 ? 18.009 2.186 -16.726 1.00 87.19 99 ALA A O 1
ATOM 788 N N . GLY A 1 100 ? 17.118 1.148 -14.947 1.00 88.44 100 GLY A N 1
ATOM 789 C CA . GLY A 1 100 ? 18.181 1.522 -14.015 1.00 88.44 100 GLY A CA 1
ATOM 790 C C . GLY A 1 100 ? 19.552 0.985 -14.430 1.00 88.44 100 GLY A C 1
ATOM 791 O O . GLY A 1 100 ? 20.521 1.742 -14.471 1.00 88.44 100 GLY A O 1
ATOM 792 N N . VAL A 1 101 ? 19.633 -0.297 -14.803 1.00 91.44 101 VAL A N 1
ATOM 793 C CA . VAL A 1 101 ? 20.871 -0.904 -15.322 1.00 91.44 101 VAL A CA 1
ATOM 794 C C . VAL A 1 101 ? 21.312 -0.217 -16.616 1.00 91.44 101 VAL A C 1
ATOM 796 O O . VAL A 1 101 ? 22.483 0.134 -16.747 1.00 91.44 101 VAL A O 1
ATOM 799 N N . GLY A 1 102 ? 20.384 0.045 -17.540 1.00 90.56 102 GLY A N 1
ATOM 800 C CA . GLY A 1 102 ? 20.669 0.764 -18.783 1.00 90.56 102 GLY A CA 1
ATOM 801 C C . GLY A 1 102 ? 21.266 2.155 -18.547 1.00 90.56 102 GLY A C 1
ATOM 802 O O . GLY A 1 102 ? 22.283 2.496 -19.152 1.00 90.56 102 GLY A O 1
ATOM 803 N N . CYS A 1 103 ? 20.705 2.930 -17.614 1.00 91.19 103 CYS A N 1
ATOM 804 C CA . CYS A 1 103 ? 21.240 4.243 -17.243 1.00 91.19 103 CYS A CA 1
ATOM 805 C C . CYS A 1 103 ? 22.653 4.152 -16.655 1.00 91.19 103 CYS A C 1
ATOM 807 O O . CYS A 1 103 ? 23.514 4.950 -17.021 1.00 91.19 103 CYS A O 1
ATOM 809 N N . LEU A 1 104 ? 22.923 3.181 -15.776 1.00 93.38 104 LEU A N 1
ATOM 810 C CA . LEU A 1 104 ? 24.260 2.995 -15.199 1.00 93.38 104 LEU A CA 1
ATOM 811 C C . LEU A 1 104 ? 25.298 2.628 -16.266 1.00 93.38 104 LEU A C 1
ATOM 813 O O . LEU A 1 104 ? 26.409 3.160 -16.251 1.00 93.38 104 LEU A O 1
ATOM 817 N N . LEU A 1 105 ? 24.931 1.766 -17.217 1.00 94.06 105 LEU A N 1
ATOM 818 C CA . LEU A 1 105 ? 25.798 1.397 -18.335 1.00 94.06 105 LEU A CA 1
ATOM 819 C C . LEU A 1 105 ? 26.068 2.591 -19.258 1.00 94.06 105 LEU A C 1
ATOM 821 O O . LEU A 1 105 ? 27.219 2.823 -19.623 1.00 94.06 105 LEU A O 1
ATOM 825 N N . ALA A 1 106 ? 25.044 3.385 -19.583 1.00 91.56 106 ALA A N 1
ATOM 826 C CA . ALA A 1 106 ? 25.190 4.593 -20.394 1.00 91.56 106 ALA A CA 1
ATOM 827 C C . ALA A 1 106 ? 26.076 5.648 -19.711 1.00 91.56 106 ALA A C 1
ATOM 829 O O . ALA A 1 106 ? 26.964 6.211 -20.350 1.00 91.56 106 A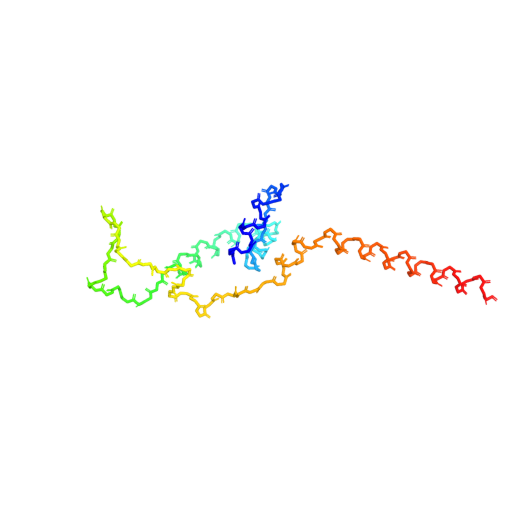LA A O 1
ATOM 830 N N . LEU A 1 107 ? 25.894 5.873 -18.404 1.00 93.75 107 LEU A N 1
ATOM 831 C CA . LEU A 1 107 ? 26.735 6.776 -17.611 1.00 93.75 107 LEU A CA 1
ATOM 832 C C . LEU A 1 107 ? 28.189 6.291 -17.550 1.00 93.75 107 LEU A C 1
ATOM 834 O O . LEU A 1 107 ? 29.114 7.087 -17.719 1.00 93.75 107 LEU A O 1
ATOM 838 N N . GLY A 1 108 ? 28.403 4.988 -17.352 1.00 90.56 108 GLY A N 1
ATOM 839 C CA . GLY A 1 108 ? 29.733 4.381 -17.383 1.00 90.56 108 GLY A CA 1
ATOM 840 C C . GLY A 1 108 ? 30.404 4.512 -18.753 1.00 90.56 108 GLY A C 1
ATOM 841 O O . GLY A 1 108 ? 31.590 4.838 -18.834 1.00 90.56 108 GLY A O 1
ATOM 842 N N . TRP A 1 109 ? 29.642 4.326 -19.832 1.00 91.19 109 TRP A N 1
ATOM 843 C CA . TRP A 1 109 ? 30.133 4.462 -21.202 1.00 91.19 109 TRP A CA 1
ATOM 844 C C . TRP A 1 109 ? 30.487 5.911 -21.547 1.00 91.19 109 TRP A C 1
ATOM 846 O O . TRP A 1 109 ? 31.590 6.165 -22.027 1.00 91.19 109 TRP A O 1
ATOM 856 N N . ALA A 1 110 ? 29.619 6.869 -21.212 1.00 90.12 110 ALA A N 1
ATOM 857 C CA . ALA A 1 110 ? 29.877 8.296 -21.397 1.00 90.12 110 ALA A CA 1
ATOM 858 C C . ALA A 1 110 ? 31.121 8.758 -20.617 1.00 90.12 110 ALA A C 1
ATOM 860 O O . ALA A 1 110 ? 31.965 9.478 -21.153 1.00 90.12 110 ALA A O 1
ATOM 861 N N . ARG A 1 111 ? 31.286 8.283 -19.373 1.00 91.44 111 ARG A N 1
ATOM 862 C CA . ARG A 1 111 ? 32.466 8.577 -18.548 1.00 91.44 111 ARG A CA 1
ATOM 863 C C . ARG A 1 111 ? 33.749 8.001 -19.154 1.00 91.44 111 ARG A C 1
ATOM 865 O O . ARG A 1 111 ? 34.756 8.700 -19.188 1.00 91.44 111 ARG A O 1
ATOM 872 N N . LYS A 1 112 ? 33.717 6.762 -19.660 1.00 89.19 112 LYS A N 1
ATOM 873 C CA . LYS A 1 112 ? 34.860 6.140 -20.350 1.00 89.19 112 LYS A CA 1
ATOM 874 C C . LYS A 1 112 ? 35.213 6.884 -21.642 1.00 89.19 112 LYS A C 1
ATOM 876 O O . LYS A 1 112 ? 36.384 7.141 -21.890 1.00 89.19 112 LYS A O 1
ATOM 881 N N . TRP A 1 113 ? 34.216 7.253 -22.444 1.00 80.31 113 TRP A N 1
ATOM 882 C CA . TRP A 1 113 ? 34.410 7.983 -23.700 1.00 80.31 113 TRP A CA 1
ATOM 883 C C . TRP A 1 113 ? 35.048 9.361 -23.473 1.00 80.31 113 TRP A C 1
ATOM 885 O O . TRP A 1 113 ? 35.977 9.734 -24.184 1.00 80.31 113 TRP A O 1
ATOM 895 N N . SER A 1 114 ? 34.637 10.068 -22.415 1.00 84.25 114 SER A N 1
ATOM 896 C CA . SER A 1 114 ? 35.254 11.338 -22.014 1.00 84.25 114 SER A CA 1
ATOM 897 C C . SER A 1 114 ? 36.720 11.207 -21.584 1.00 84.25 114 SER A C 1
ATOM 899 O O . SER A 1 114 ? 37.457 12.171 -21.744 1.00 84.25 114 SER A O 1
ATOM 901 N N . GLN A 1 115 ? 37.144 10.067 -21.025 1.00 79.44 115 GLN A N 1
ATOM 902 C CA . GLN A 1 115 ? 38.541 9.837 -20.623 1.00 79.44 115 GLN A CA 1
ATOM 903 C C . GLN A 1 115 ? 39.450 9.445 -21.792 1.00 79.44 115 GLN A C 1
ATOM 905 O O . GLN A 1 115 ? 40.654 9.627 -21.705 1.00 79.44 115 GLN A O 1
ATOM 910 N N . VAL A 1 116 ? 38.888 8.873 -22.859 1.00 81.56 116 VAL A N 1
ATOM 911 C CA . VAL A 1 116 ? 39.643 8.464 -24.057 1.00 81.56 116 VAL A CA 1
ATOM 912 C C . VAL A 1 116 ? 39.877 9.642 -25.012 1.00 81.56 116 VAL A C 1
ATOM 914 O O . VAL A 1 116 ? 40.829 9.615 -25.783 1.00 81.56 116 VAL A O 1
ATOM 917 N N . ASN A 1 117 ? 39.020 10.667 -24.958 1.00 72.06 117 ASN A N 1
ATOM 918 C CA . ASN A 1 117 ? 39.069 11.843 -25.834 1.00 72.06 117 ASN A CA 1
ATOM 919 C C . ASN A 1 117 ? 39.680 13.099 -25.167 1.00 72.06 117 ASN A C 1
ATOM 921 O O . ASN A 1 117 ? 39.526 14.196 -25.706 1.00 72.06 117 ASN A O 1
ATOM 925 N N . GLN A 1 118 ? 40.323 12.953 -24.005 1.00 58.91 118 GLN A N 1
ATOM 926 C CA . GLN A 1 118 ? 41.193 13.961 -23.379 1.00 58.91 118 GLN A CA 1
ATOM 927 C C . GLN A 1 118 ? 42.650 13.533 -23.528 1.00 58.91 118 GLN A C 1
ATOM 929 O O . GLN A 1 118 ? 43.489 14.434 -23.735 1.00 58.91 118 GLN A O 1
#

Foldseek 3Di:
DVVLVVLCVVDPDPDAQDDPVSVCLVVCCVPPVVVSVVVCVVCVVVVVDDPDDDDPPDDDPPPHDDPDDPDPDDPCNVVDDPDDPSNVCRSCVVVVVVVVVVVVVVVVVVVVVVVVVD

pLDDT: mean 78.56, std 6.79, range [58.91, 94.06]